Protein AF-A0A967TFV5-F1 (afdb_monomer_lite)

Radius of gyration: 14.41 Å; chains: 1; bounding box: 39×26×31 Å

Secondary structure (DSSP, 8-state):
-TTS-TTSGGGGGS-----HHHHHHHHHHHHHTT--HHHHHHHHHHHHHHHT-SPPPHHHHHHHHHTT---HHHHHHHHHHHHHHH-S-THHHHHTT-

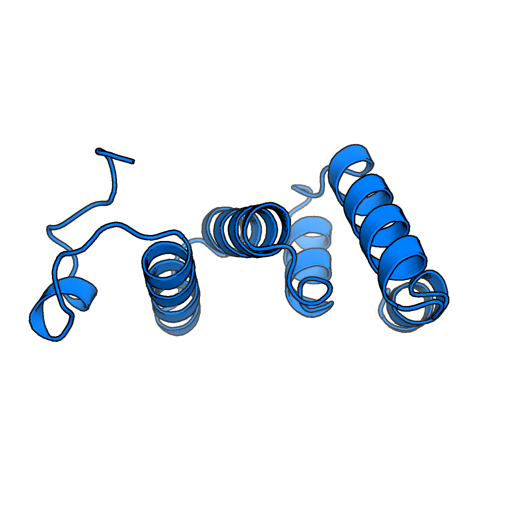Foldseek 3Di:
DPPDPCVDPLNVPDDPDDDLVVQLVVLVVCVVVVHDLLVSLVSNQVSCVVVVHAQRDLVSQVSCVVVVNDDVVSVVVSQVSRCVVPVDNCVVVNVVVD

pLDDT: mean 80.77, std 13.6, range [46.47, 95.88]

Structure (mmCIF, N/CA/C/O backbone):
data_AF-A0A967TFV5-F1
#
_entry.id   AF-A0A967TFV5-F1
#
loop_
_atom_site.group_PDB
_atom_site.id
_atom_site.type_symbol
_atom_site.label_atom_id
_atom_site.label_alt_id
_atom_site.label_comp_id
_atom_site.label_asym_id
_atom_site.label_entity_id
_atom_site.label_seq_id
_atom_site.pdbx_PDB_ins_code
_atom_site.Cartn_x
_atom_site.Cartn_y
_atom_site.Cartn_z
_atom_site.occupancy
_atom_site.B_iso_or_equiv
_atom_site.auth_seq_id
_atom_site.auth_comp_id
_atom_site.auth_asym_id
_atom_site.auth_atom_id
_atom_site.pdbx_PDB_model_num
ATOM 1 N N . MET A 1 1 ? -16.771 -0.652 -6.110 1.00 49.28 1 MET A N 1
ATOM 2 C CA . MET A 1 1 ? -16.496 0.227 -4.947 1.00 49.28 1 MET A CA 1
ATOM 3 C C . MET A 1 1 ? -17.524 0.074 -3.814 1.00 49.28 1 MET A C 1
ATOM 5 O O . MET A 1 1 ? -17.373 0.729 -2.793 1.00 49.28 1 MET A O 1
ATOM 9 N N . GLU A 1 2 ? -18.529 -0.805 -3.939 1.00 46.72 2 GLU A N 1
ATOM 10 C CA . GLU A 1 2 ? -19.627 -0.934 -2.958 1.00 46.72 2 GLU A CA 1
ATOM 11 C C . GLU A 1 2 ? -19.323 -1.840 -1.748 1.00 46.72 2 GLU A C 1
ATOM 13 O O . GLU A 1 2 ? -20.076 -1.819 -0.785 1.00 46.72 2 GLU A O 1
ATOM 18 N N . ASN A 1 3 ? -18.188 -2.550 -1.732 1.00 55.06 3 ASN A N 1
ATOM 19 C CA . ASN A 1 3 ? -17.837 -3.509 -0.670 1.00 55.06 3 ASN A CA 1
ATOM 20 C C . ASN A 1 3 ? -16.762 -2.996 0.304 1.00 55.06 3 ASN A C 1
ATOM 22 O O . ASN A 1 3 ? -15.989 -3.785 0.845 1.00 55.06 3 ASN A O 1
ATOM 26 N N . LEU A 1 4 ? -16.652 -1.680 0.501 1.00 62.47 4 LEU A N 1
ATOM 27 C CA . LEU A 1 4 ? -15.878 -1.179 1.638 1.00 62.47 4 LEU A CA 1
ATOM 28 C C . LEU A 1 4 ? -16.696 -1.436 2.899 1.00 62.47 4 LEU A C 1
ATOM 30 O O . LEU A 1 4 ? -17.849 -1.020 2.960 1.00 62.47 4 LEU A O 1
ATOM 34 N N . ASP A 1 5 ? -16.118 -2.136 3.871 1.00 70.06 5 ASP A N 1
ATOM 35 C CA . ASP A 1 5 ? -16.776 -2.406 5.145 1.00 70.06 5 ASP A CA 1
ATOM 36 C C . ASP A 1 5 ? -17.034 -1.087 5.878 1.00 70.06 5 ASP A C 1
ATOM 38 O O . ASP A 1 5 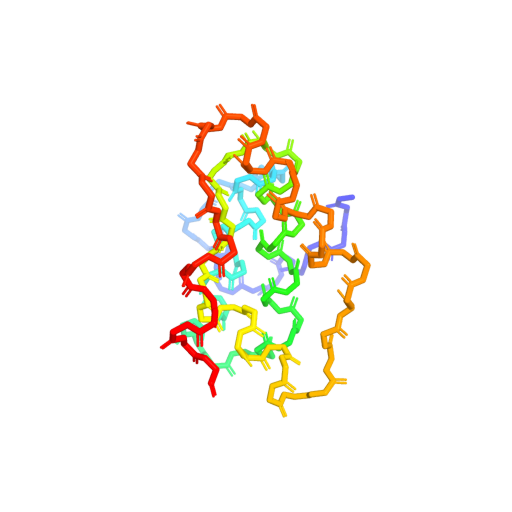? -16.134 -0.516 6.491 1.00 70.06 5 ASP A O 1
ATOM 42 N N . ARG A 1 6 ? -18.271 -0.588 5.771 1.00 75.38 6 ARG A N 1
ATOM 43 C CA . ARG A 1 6 ? -18.709 0.682 6.362 1.00 75.38 6 ARG A CA 1
ATOM 44 C C . ARG A 1 6 ? -19.040 0.581 7.848 1.00 75.38 6 ARG A C 1
ATOM 46 O O . ARG A 1 6 ? -19.456 1.582 8.423 1.00 75.38 6 ARG A O 1
ATOM 53 N N . SER A 1 7 ? -18.901 -0.603 8.442 1.00 80.69 7 SER A N 1
ATOM 54 C CA . SER A 1 7 ? -19.105 -0.807 9.877 1.00 80.69 7 SER A CA 1
ATOM 55 C C . SER A 1 7 ? -17.858 -0.493 10.711 1.00 80.69 7 SER A C 1
ATOM 57 O O . SER A 1 7 ? -17.950 -0.412 11.932 1.00 80.69 7 SER A O 1
ATOM 59 N N . ASP A 1 8 ? -16.709 -0.272 10.065 1.00 84.19 8 ASP A N 1
ATOM 60 C CA . ASP A 1 8 ? -15.453 0.078 10.731 1.00 84.19 8 ASP A CA 1
ATOM 61 C C . ASP A 1 8 ? -15.479 1.491 11.354 1.00 84.19 8 ASP A C 1
ATOM 63 O O . ASP A 1 8 ? -15.975 2.450 10.757 1.00 84.19 8 ASP A O 1
ATOM 67 N N . THR A 1 9 ? -14.870 1.646 12.532 1.00 86.94 9 THR A N 1
ATOM 68 C CA . THR A 1 9 ? -14.763 2.925 13.259 1.00 86.94 9 THR A CA 1
ATOM 69 C C . THR A 1 9 ? -14.045 4.031 12.481 1.00 86.94 9 THR A C 1
ATOM 71 O O . THR A 1 9 ? -14.218 5.214 12.776 1.00 86.94 9 THR A O 1
ATOM 74 N N . PHE A 1 10 ? -13.266 3.685 11.450 1.00 86.81 10 PHE A N 1
ATOM 75 C CA . PHE A 1 10 ? -12.705 4.646 10.497 1.00 86.81 10 PHE A CA 1
ATOM 76 C C . PHE A 1 10 ? -13.764 5.603 9.919 1.00 86.81 10 PHE A C 1
ATOM 78 O O . PHE A 1 10 ? -13.496 6.784 9.672 1.00 86.81 10 PHE A O 1
ATOM 85 N N . TRP A 1 11 ? -14.989 5.116 9.709 1.00 84.75 11 TRP A N 1
ATOM 86 C CA . TRP A 1 11 ? -16.057 5.884 9.070 1.00 84.75 11 TRP A CA 1
ATOM 87 C C . TRP A 1 11 ? -16.738 6.891 9.999 1.00 84.75 11 TRP A C 1
ATOM 89 O O . TRP A 1 11 ? -17.426 7.788 9.510 1.00 84.75 11 TRP A O 1
ATOM 99 N N . ASP A 1 12 ? -16.519 6.804 11.313 1.00 84.69 12 ASP A N 1
ATOM 100 C CA . ASP A 1 12 ? -17.201 7.649 12.303 1.00 84.69 12 ASP A CA 1
ATOM 101 C C . ASP A 1 12 ? -16.790 9.125 12.210 1.00 84.69 12 ASP A C 1
ATOM 103 O O . ASP A 1 12 ? -17.543 10.016 12.604 1.00 84.69 12 ASP A O 1
ATOM 107 N N . LYS A 1 13 ? -15.591 9.397 11.676 1.00 74.94 13 LYS A N 1
ATOM 108 C CA . LYS A 1 13 ? -14.997 10.745 11.601 1.00 74.94 13 LYS A CA 1
ATOM 109 C C . LYS A 1 13 ? -14.644 11.187 10.182 1.00 74.94 13 LYS A C 1
ATOM 111 O O . LYS A 1 13 ? -13.976 12.205 10.007 1.00 74.94 13 LYS A O 1
ATOM 116 N N . THR A 1 14 ? -15.073 10.447 9.162 1.00 77.31 14 THR A N 1
ATOM 117 C CA . THR A 1 14 ? -14.731 10.730 7.763 1.00 77.31 14 THR A CA 1
ATOM 118 C C . THR A 1 14 ? -15.984 10.953 6.919 1.00 77.31 14 THR A C 1
ATOM 120 O O . THR A 1 14 ? -17.062 10.432 7.205 1.00 77.31 14 THR A O 1
ATOM 123 N N . ASN A 1 15 ? -15.879 11.764 5.860 1.00 72.31 15 ASN A N 1
ATOM 124 C CA . ASN A 1 15 ? -16.972 11.858 4.895 1.00 72.31 15 ASN A CA 1
ATOM 125 C C . ASN A 1 15 ? -17.164 10.492 4.201 1.00 72.31 15 ASN A C 1
ATOM 127 O O . ASN A 1 15 ? -16.207 9.811 3.845 1.00 72.31 15 ASN A O 1
ATOM 131 N N . LYS A 1 16 ? -18.417 10.068 4.007 1.00 67.50 16 LYS A N 1
ATOM 132 C CA . LYS A 1 16 ? -18.758 8.715 3.516 1.00 67.50 16 LYS A CA 1
ATOM 133 C C . LYS A 1 16 ? -18.579 8.538 1.997 1.00 67.50 16 LYS A C 1
ATOM 135 O O . LYS A 1 16 ? -19.182 7.646 1.400 1.00 67.50 16 LYS A O 1
ATOM 140 N N . LEU A 1 17 ? -17.799 9.407 1.352 1.00 78.31 17 LEU A N 1
ATOM 141 C CA . LEU A 1 17 ? -17.556 9.348 -0.087 1.00 78.31 17 LEU A CA 1
ATOM 142 C C . LEU A 1 17 ? -16.510 8.275 -0.392 1.00 78.31 17 LEU A C 1
ATOM 144 O O . LEU A 1 17 ? -15.369 8.360 0.054 1.00 78.31 17 LEU A O 1
ATOM 148 N N . ALA A 1 18 ? -16.895 7.279 -1.186 1.00 76.69 18 ALA A N 1
ATOM 149 C CA . ALA A 1 18 ? -15.990 6.234 -1.643 1.00 76.69 18 ALA A CA 1
ATOM 150 C C . ALA A 1 18 ? -15.149 6.748 -2.822 1.00 76.69 18 ALA A C 1
ATOM 152 O O . ALA A 1 18 ? -15.585 6.707 -3.970 1.00 76.69 18 ALA A O 1
ATOM 153 N N . THR A 1 19 ? -13.952 7.253 -2.529 1.00 86.06 19 THR A N 1
ATOM 154 C CA . THR A 1 19 ? -12.938 7.628 -3.527 1.00 86.06 19 THR A CA 1
ATOM 155 C C . THR A 1 19 ? -11.700 6.743 -3.379 1.00 86.06 19 THR A C 1
ATOM 157 O O . THR A 1 19 ? -11.503 6.125 -2.333 1.00 86.06 19 THR A O 1
ATOM 160 N N . PHE A 1 20 ? -10.831 6.697 -4.395 1.00 87.06 20 PHE A N 1
ATOM 161 C CA . PHE A 1 20 ? -9.541 5.998 -4.280 1.00 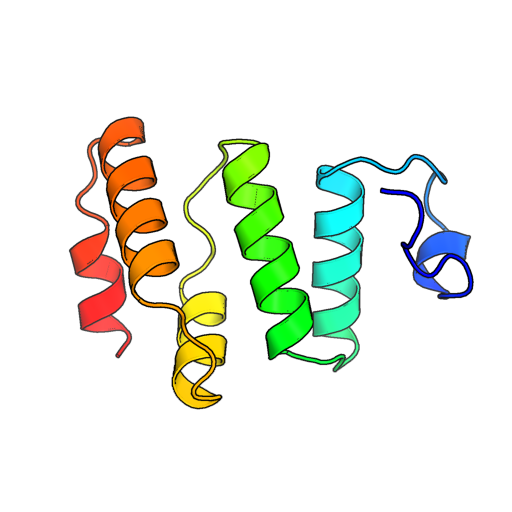87.06 20 PHE A CA 1
ATOM 162 C C . PHE A 1 20 ? -8.657 6.592 -3.176 1.00 87.06 20 PHE A C 1
ATOM 164 O O . PHE A 1 20 ? -8.019 5.845 -2.447 1.00 87.06 20 PHE A O 1
ATOM 171 N N . TYR A 1 21 ? -8.697 7.912 -2.973 1.00 86.81 21 TYR A N 1
ATOM 172 C CA . TYR A 1 21 ? -8.020 8.556 -1.844 1.00 86.81 21 TYR A CA 1
ATOM 173 C C . TYR A 1 21 ? -8.584 8.092 -0.500 1.00 86.81 21 TYR A C 1
ATOM 175 O O . TYR A 1 21 ? -7.825 7.758 0.401 1.00 86.81 21 TYR A O 1
ATOM 183 N N . LYS A 1 22 ? -9.912 7.979 -0.378 1.00 88.12 22 LYS A N 1
ATOM 184 C CA . LYS A 1 22 ? -10.545 7.469 0.844 1.00 88.12 22 LYS A CA 1
ATOM 185 C C . LYS A 1 22 ? -10.217 5.993 1.088 1.00 88.12 22 LYS A C 1
ATOM 187 O O . LYS A 1 22 ? -10.043 5.590 2.232 1.00 88.12 22 LYS A O 1
ATOM 192 N N . LEU A 1 23 ? -10.117 5.192 0.027 1.00 89.06 23 LEU A N 1
ATOM 193 C CA . LEU A 1 23 ? -9.664 3.804 0.116 1.00 89.06 23 LEU A CA 1
ATOM 194 C C . LEU A 1 23 ? -8.205 3.718 0.584 1.00 89.06 23 LEU A C 1
ATOM 196 O O . LEU A 1 23 ? -7.897 2.870 1.418 1.00 89.06 23 LEU A O 1
ATOM 200 N N . ALA A 1 24 ? -7.334 4.603 0.094 1.00 90.88 24 ALA A N 1
ATOM 201 C CA . ALA A 1 24 ? -5.952 4.685 0.550 1.00 90.88 24 ALA A CA 1
ATOM 202 C C . ALA A 1 24 ? -5.871 5.092 2.031 1.00 90.88 24 ALA A C 1
ATOM 204 O O . ALA A 1 24 ? -5.207 4.416 2.808 1.00 90.88 24 ALA A O 1
ATOM 205 N N . GLU A 1 25 ? -6.619 6.120 2.452 1.00 91.19 25 GLU A N 1
ATOM 206 C CA . GLU A 1 25 ? -6.729 6.519 3.865 1.00 91.19 25 GLU A CA 1
ATOM 207 C C . GLU A 1 25 ? -7.194 5.354 4.750 1.00 91.19 25 GLU A C 1
ATOM 209 O O . GLU A 1 25 ? -6.604 5.098 5.798 1.00 91.19 25 GLU A O 1
ATOM 214 N N . PHE A 1 26 ? -8.222 4.620 4.313 1.00 91.19 26 PHE A N 1
ATOM 215 C CA . PHE A 1 26 ? -8.724 3.454 5.035 1.00 91.19 26 PHE A CA 1
ATOM 216 C C . PHE A 1 26 ? -7.663 2.355 5.149 1.00 91.19 26 PHE A C 1
ATOM 218 O O . PHE A 1 26 ? -7.463 1.805 6.228 1.00 91.19 26 PHE A O 1
ATOM 225 N N . ALA A 1 27 ? -6.964 2.038 4.059 1.00 92.44 27 ALA A N 1
ATOM 226 C CA . ALA A 1 27 ? -5.921 1.019 4.065 1.00 92.44 27 ALA A CA 1
ATOM 227 C C . ALA A 1 27 ? -4.748 1.400 4.984 1.00 92.44 27 ALA A C 1
ATOM 229 O O . ALA A 1 27 ? -4.318 0.564 5.778 1.00 92.44 27 ALA A O 1
ATOM 230 N N . SER A 1 28 ? -4.291 2.657 4.948 1.00 92.94 28 SER A N 1
ATOM 231 C CA . SER A 1 28 ? -3.266 3.169 5.868 1.00 92.94 28 SER A CA 1
ATOM 232 C C . SER A 1 28 ? -3.710 3.065 7.322 1.00 92.94 28 SER A C 1
ATOM 234 O O . SER A 1 28 ? -2.997 2.488 8.138 1.00 92.94 28 SER A O 1
ATOM 236 N N . TYR A 1 29 ? -4.924 3.529 7.635 1.00 92.75 29 TYR A N 1
ATOM 237 C CA . TYR A 1 29 ? -5.488 3.406 8.978 1.00 92.75 29 TYR A CA 1
ATOM 238 C C . TYR A 1 29 ? -5.513 1.947 9.446 1.00 92.75 29 TYR A C 1
ATOM 240 O O . TYR A 1 29 ? -5.112 1.632 10.563 1.00 92.75 29 TYR A O 1
ATOM 248 N N . ARG A 1 30 ? -5.951 1.022 8.587 1.00 93.44 30 ARG A N 1
ATOM 249 C CA . ARG A 1 30 ? -6.005 -0.395 8.948 1.00 93.44 30 ARG A CA 1
ATOM 250 C C . ARG A 1 30 ? -4.622 -0.996 9.181 1.00 93.44 30 ARG A C 1
ATOM 252 O O . ARG A 1 30 ? -4.523 -1.838 10.067 1.00 93.44 30 ARG A O 1
ATOM 259 N N . LEU A 1 31 ? -3.586 -0.576 8.454 1.00 93.56 31 LEU A N 1
ATOM 260 C CA . LEU A 1 31 ? -2.202 -0.975 8.740 1.00 93.56 31 LEU A CA 1
ATOM 261 C C . LEU A 1 31 ? -1.738 -0.451 10.105 1.00 93.56 31 LEU A C 1
ATOM 263 O O . LEU A 1 31 ? -1.190 -1.215 10.892 1.00 93.56 31 LEU A O 1
ATOM 267 N N . GLU A 1 32 ? -2.029 0.811 10.429 1.00 93.44 32 GLU A N 1
ATOM 268 C CA . GLU A 1 32 ? -1.697 1.403 11.736 1.00 93.44 32 GLU A CA 1
ATOM 269 C C . GLU A 1 32 ? -2.373 0.674 12.907 1.00 93.44 32 GLU A C 1
ATOM 271 O O . GLU A 1 32 ? -1.813 0.592 13.997 1.00 93.44 32 GLU A O 1
ATOM 276 N N . GLN A 1 33 ? -3.567 0.118 12.683 1.00 93.56 33 GLN A N 1
ATOM 277 C CA . GLN A 1 33 ? -4.295 -0.683 13.673 1.00 93.56 33 GLN A CA 1
ATOM 278 C C . GLN A 1 33 ? -3.898 -2.173 13.686 1.00 93.56 33 GLN A C 1
ATOM 280 O O . GLN A 1 33 ? -4.586 -2.976 14.318 1.00 93.56 33 GLN A O 1
ATOM 285 N N . GLY A 1 34 ? -2.837 -2.578 12.978 1.00 93.25 34 GLY A N 1
ATOM 286 C CA . GLY A 1 34 ? -2.397 -3.979 12.922 1.00 93.25 34 GLY A CA 1
ATOM 287 C C . GLY A 1 34 ? -3.351 -4.896 12.147 1.00 93.25 34 GLY A C 1
ATOM 288 O O . GLY A 1 34 ? -3.502 -6.074 12.466 1.00 93.25 34 GLY A O 1
ATOM 289 N N . GLY A 1 35 ? -4.060 -4.349 11.159 1.00 90.75 35 GLY A N 1
ATOM 290 C CA . GLY A 1 35 ? -4.843 -5.129 10.208 1.00 90.75 35 GLY A CA 1
ATOM 291 C C . GLY A 1 35 ? -3.965 -5.986 9.292 1.00 90.75 35 GLY A C 1
ATOM 292 O O . GLY A 1 35 ? -2.746 -5.891 9.306 1.00 90.75 35 GLY A O 1
ATOM 293 N N . ASP A 1 36 ? -4.609 -6.810 8.465 1.00 94.75 36 ASP A N 1
ATOM 294 C CA . ASP A 1 36 ? -3.943 -7.687 7.493 1.00 94.75 36 ASP A CA 1
ATOM 295 C C . ASP A 1 36 ? -2.971 -6.914 6.582 1.00 94.75 36 ASP A C 1
ATOM 297 O O . ASP A 1 36 ? -3.378 -6.202 5.655 1.00 94.75 36 ASP A O 1
ATOM 301 N N . GLU A 1 37 ? -1.678 -7.067 6.866 1.00 94.31 37 GLU A N 1
ATOM 302 C CA . GLU A 1 37 ? -0.613 -6.320 6.209 1.00 94.31 37 GLU A CA 1
ATOM 303 C C . GLU A 1 37 ? -0.558 -6.583 4.702 1.00 94.31 37 GLU A C 1
ATOM 305 O O . GLU A 1 37 ? -0.311 -5.658 3.926 1.00 94.31 37 GLU A O 1
ATOM 310 N N . VAL A 1 38 ? -0.849 -7.812 4.261 1.00 95.19 38 VAL A N 1
ATOM 311 C CA . VAL A 1 38 ? -0.840 -8.182 2.839 1.00 95.19 38 VAL A CA 1
ATOM 312 C C . VAL A 1 38 ? -2.001 -7.512 2.119 1.00 95.19 38 VAL A C 1
ATOM 314 O O . VAL A 1 38 ? -1.806 -6.843 1.099 1.00 95.19 38 VAL A O 1
ATOM 317 N N . LYS A 1 39 ? -3.215 -7.651 2.661 1.00 94.50 39 LYS A N 1
ATOM 318 C CA . LYS A 1 39 ? -4.432 -7.082 2.072 1.00 94.50 39 LYS A CA 1
ATOM 319 C C . LYS A 1 39 ? -4.324 -5.567 1.917 1.00 94.50 39 LYS A C 1
ATOM 321 O O . LYS A 1 39 ? -4.640 -5.032 0.851 1.00 94.50 39 LYS A O 1
ATOM 326 N N . TYR A 1 40 ? -3.915 -4.869 2.975 1.00 94.75 40 TYR A N 1
ATOM 327 C CA . TYR A 1 40 ? -3.905 -3.408 2.973 1.00 94.75 40 TYR A CA 1
ATOM 328 C C . TYR A 1 40 ? -2.690 -2.822 2.241 1.00 94.75 40 TYR A C 1
ATOM 330 O O . TYR A 1 40 ? -2.835 -1.775 1.609 1.00 94.75 40 TYR A O 1
ATOM 338 N N . SER A 1 41 ? -1.552 -3.528 2.184 1.00 95.19 41 SER A N 1
ATOM 339 C CA . SER A 1 41 ? -0.443 -3.155 1.288 1.00 95.19 41 SER A CA 1
ATOM 340 C C . SER A 1 41 ? -0.866 -3.206 -0.180 1.00 95.19 41 SER A C 1
ATOM 342 O O . SER A 1 41 ? -0.637 -2.250 -0.924 1.00 95.19 41 SER A O 1
ATOM 344 N N . TRP A 1 42 ? -1.560 -4.273 -0.598 1.00 94.31 42 TRP A N 1
ATOM 345 C CA . TRP A 1 42 ? -2.096 -4.363 -1.959 1.00 94.31 42 TRP A CA 1
ATOM 346 C C . TRP A 1 42 ? -3.123 -3.273 -2.265 1.00 94.31 42 TRP A C 1
ATOM 348 O O . TRP A 1 42 ? -3.108 -2.711 -3.361 1.00 94.31 42 TRP A O 1
ATOM 358 N N . ALA A 1 43 ? -3.991 -2.941 -1.305 1.00 92.81 43 ALA A N 1
ATOM 359 C CA . ALA A 1 43 ? -4.964 -1.866 -1.470 1.00 92.81 43 ALA A CA 1
ATOM 360 C C . ALA A 1 43 ? -4.283 -0.509 -1.721 1.00 92.81 43 ALA A C 1
ATOM 362 O O . ALA A 1 43 ? -4.697 0.216 -2.627 1.00 92.81 43 ALA A O 1
ATOM 363 N N . LEU A 1 44 ? -3.220 -0.187 -0.976 1.00 92.25 44 LEU A N 1
ATOM 364 C CA . LEU A 1 44 ? -2.443 1.041 -1.173 1.00 92.25 44 LEU A CA 1
ATOM 365 C C . LEU A 1 44 ? -1.739 1.072 -2.532 1.00 92.25 44 LEU A C 1
ATOM 367 O O . LEU A 1 44 ? -1.873 2.051 -3.263 1.00 92.25 44 LEU A O 1
ATOM 371 N N . ILE A 1 45 ? -1.065 -0.017 -2.911 1.00 90.44 45 ILE A N 1
ATOM 372 C CA . ILE A 1 45 ? -0.403 -0.141 -4.221 1.00 90.44 45 ILE A CA 1
ATOM 373 C C . ILE A 1 45 ? -1.405 0.059 -5.364 1.00 90.44 45 ILE A C 1
ATOM 375 O O . ILE A 1 45 ? -1.124 0.780 -6.323 1.00 90.44 45 ILE A O 1
ATOM 379 N N . ALA A 1 46 ? -2.591 -0.547 -5.263 1.00 89.19 46 ALA A N 1
ATOM 380 C CA . ALA A 1 46 ? -3.642 -0.387 -6.260 1.00 89.19 46 ALA A CA 1
ATOM 381 C C . ALA A 1 46 ? -4.146 1.064 -6.339 1.00 89.19 46 ALA A C 1
ATOM 383 O O . ALA A 1 46 ? -4.379 1.570 -7.439 1.00 89.19 46 ALA A O 1
ATOM 384 N N . CYS A 1 47 ? -4.293 1.745 -5.197 1.00 89.69 47 CYS A N 1
ATOM 385 C CA . CYS A 1 47 ? -4.699 3.149 -5.168 1.00 89.69 47 CYS A CA 1
ATOM 386 C C . CYS A 1 47 ? -3.673 4.049 -5.862 1.00 89.69 47 CYS A C 1
ATOM 388 O O . CYS A 1 47 ? -4.072 4.826 -6.725 1.00 89.69 47 CYS A O 1
ATOM 390 N N . GLU A 1 48 ? -2.380 3.899 -5.558 1.00 83.88 48 GLU A N 1
ATOM 391 C CA . GLU A 1 48 ? -1.302 4.673 -6.199 1.00 83.88 48 GLU A CA 1
ATOM 392 C C . GLU A 1 48 ? -1.266 4.473 -7.717 1.00 83.88 48 GLU A C 1
ATOM 394 O O . GLU A 1 48 ? -1.122 5.426 -8.489 1.00 83.88 48 GLU A O 1
ATOM 399 N N . PHE A 1 49 ? -1.470 3.235 -8.172 1.00 80.38 49 PHE A N 1
ATOM 400 C CA . PHE A 1 49 ? -1.547 2.933 -9.599 1.00 80.38 49 PHE A CA 1
ATOM 401 C C . PHE A 1 49 ? -2.650 3.716 -10.310 1.00 80.38 49 PHE A C 1
ATOM 403 O O . PHE A 1 49 ? -2.436 4.222 -11.413 1.00 80.38 49 PHE A O 1
ATOM 410 N N . ILE A 1 50 ? -3.830 3.791 -9.690 1.00 83.69 50 ILE A N 1
ATOM 411 C CA . ILE A 1 50 ? -5.023 4.402 -10.281 1.00 83.69 50 ILE A CA 1
ATOM 412 C C . ILE A 1 50 ? -4.957 5.926 -10.212 1.00 83.69 50 ILE A C 1
ATOM 414 O O . ILE A 1 50 ? -5.301 6.599 -11.182 1.00 83.69 50 ILE A O 1
ATOM 418 N N . THR A 1 51 ? -4.514 6.482 -9.084 1.00 82.50 51 THR A N 1
ATOM 419 C CA . THR A 1 51 ? -4.364 7.936 -8.921 1.00 82.50 51 THR A CA 1
ATOM 420 C C . THR A 1 51 ? -3.155 8.471 -9.684 1.00 82.50 51 THR A C 1
ATOM 422 O O . THR A 1 51 ? -3.031 9.679 -9.878 1.00 82.50 51 THR A O 1
ATOM 425 N N . GLY A 1 52 ? -2.287 7.574 -10.161 1.00 71.19 52 GLY A N 1
ATOM 426 C CA . GLY A 1 52 ? -1.122 7.907 -10.957 1.00 71.19 52 GLY A CA 1
ATOM 427 C C . GLY A 1 52 ? -0.067 8.682 -10.174 1.00 71.19 52 GLY A C 1
ATOM 428 O O . GLY A 1 52 ? 0.700 9.405 -10.814 1.00 71.19 52 GLY A O 1
ATOM 429 N N . GLY A 1 53 ? -0.066 8.526 -8.849 1.00 67.56 53 GLY A N 1
ATOM 430 C CA . GLY A 1 53 ? 0.779 9.234 -7.900 1.00 67.56 53 GLY A CA 1
ATOM 431 C C . GLY A 1 53 ? 2.237 8.778 -7.897 1.00 67.56 53 GLY A C 1
ATOM 432 O O . GLY A 1 53 ? 2.815 8.420 -8.929 1.00 67.56 53 GLY A O 1
ATOM 433 N N . ASN A 1 54 ? 2.842 8.849 -6.713 1.00 69.88 54 ASN A N 1
ATOM 434 C CA . ASN A 1 54 ? 4.227 8.454 -6.490 1.00 69.88 54 ASN A CA 1
ATOM 435 C C . ASN A 1 54 ? 4.359 6.920 -6.514 1.00 69.88 54 ASN A C 1
ATOM 437 O O . ASN A 1 54 ? 3.371 6.209 -6.329 1.00 69.88 54 ASN A O 1
ATOM 441 N N . PRO A 1 55 ? 5.570 6.374 -6.724 1.00 73.69 55 PRO A N 1
ATOM 442 C CA . PRO A 1 55 ? 5.811 4.959 -6.461 1.00 73.69 55 PRO A CA 1
ATOM 443 C C . PRO A 1 55 ? 5.314 4.574 -5.060 1.00 73.69 55 PRO A C 1
ATOM 445 O O . PRO A 1 55 ? 5.593 5.308 -4.105 1.00 73.69 55 PRO A O 1
ATOM 448 N N . PRO A 1 56 ? 4.623 3.425 -4.911 1.00 82.19 56 PRO A N 1
ATOM 449 C CA . PRO A 1 56 ? 4.262 2.919 -3.601 1.00 82.19 56 PRO A CA 1
ATOM 450 C C . PRO A 1 56 ? 5.515 2.769 -2.728 1.00 82.19 56 PRO A C 1
ATOM 452 O O . PRO A 1 56 ? 6.557 2.332 -3.236 1.00 82.19 56 PRO A O 1
ATOM 455 N N . PRO A 1 57 ? 5.426 3.100 -1.431 1.00 83.81 57 PRO A N 1
ATOM 456 C CA . PRO A 1 57 ? 6.544 2.991 -0.503 1.00 83.81 57 PRO A CA 1
ATOM 457 C C . PRO A 1 57 ? 7.224 1.610 -0.518 1.00 83.81 57 PRO A C 1
ATOM 459 O O . PRO A 1 57 ? 6.561 0.573 -0.578 1.00 83.81 57 PRO A O 1
ATOM 462 N N . VAL A 1 58 ? 8.560 1.588 -0.419 1.00 84.12 58 VAL A N 1
ATOM 463 C CA . VAL A 1 58 ? 9.380 0.356 -0.472 1.00 84.12 58 VAL A CA 1
ATOM 464 C C . VAL A 1 58 ? 8.980 -0.657 0.605 1.00 84.12 58 VAL A C 1
ATOM 466 O O . VAL A 1 58 ? 8.987 -1.861 0.355 1.00 84.12 58 VAL A O 1
ATOM 469 N N . ASN A 1 59 ? 8.581 -0.186 1.788 1.00 88.88 59 ASN A N 1
ATOM 470 C CA . ASN A 1 59 ? 8.140 -1.051 2.881 1.00 88.88 59 ASN A CA 1
ATOM 471 C C . ASN A 1 59 ? 6.904 -1.887 2.515 1.00 88.88 59 ASN A C 1
ATOM 473 O O . ASN A 1 59 ? 6.849 -3.040 2.921 1.00 88.88 59 ASN A O 1
ATOM 477 N N . LEU A 1 60 ? 5.972 -1.377 1.699 1.00 91.25 60 LEU A N 1
ATOM 478 C CA . LEU A 1 60 ? 4.813 -2.164 1.257 1.00 91.25 60 LEU A CA 1
ATOM 479 C C . LEU A 1 60 ? 5.249 -3.362 0.403 1.00 91.25 60 LEU A C 1
ATOM 481 O O . LEU A 1 60 ? 4.770 -4.478 0.588 1.00 91.25 60 LEU A O 1
ATOM 485 N N . TRP A 1 61 ? 6.204 -3.157 -0.507 1.00 89.75 61 TRP A N 1
ATOM 486 C CA . TRP A 1 61 ? 6.753 -4.233 -1.335 1.00 89.75 61 TRP A CA 1
ATOM 487 C C . TRP A 1 61 ? 7.539 -5.253 -0.516 1.00 89.75 61 TRP A C 1
ATOM 489 O O . TRP A 1 61 ? 7.410 -6.455 -0.752 1.00 89.75 61 TRP A O 1
ATOM 499 N N . LYS A 1 62 ? 8.307 -4.780 0.471 1.00 88.75 62 LYS A N 1
ATOM 500 C CA . LYS A 1 62 ? 9.027 -5.641 1.411 1.00 88.75 62 LYS A CA 1
ATOM 501 C C . LYS A 1 62 ? 8.066 -6.529 2.202 1.00 88.75 62 LYS A C 1
ATOM 503 O O . LYS A 1 62 ? 8.243 -7.743 2.204 1.00 88.75 62 LYS A O 1
ATOM 508 N N . THR A 1 63 ? 7.007 -5.953 2.770 1.00 91.81 63 THR A N 1
ATOM 509 C CA . THR A 1 63 ? 5.948 -6.698 3.466 1.00 91.81 63 THR A CA 1
ATOM 510 C C . THR A 1 63 ? 5.353 -7.790 2.576 1.00 91.81 63 THR A C 1
ATOM 512 O O . THR A 1 63 ? 5.213 -8.936 3.007 1.00 91.81 63 THR A O 1
ATOM 515 N N . LEU A 1 64 ? 5.038 -7.478 1.315 1.00 94.19 64 LEU A N 1
ATOM 516 C CA . LEU A 1 64 ? 4.502 -8.465 0.373 1.00 94.19 64 LEU A CA 1
ATOM 517 C C . LEU A 1 64 ? 5.506 -9.579 0.050 1.00 94.19 64 LEU A C 1
ATOM 519 O O . LEU A 1 64 ? 5.112 -10.741 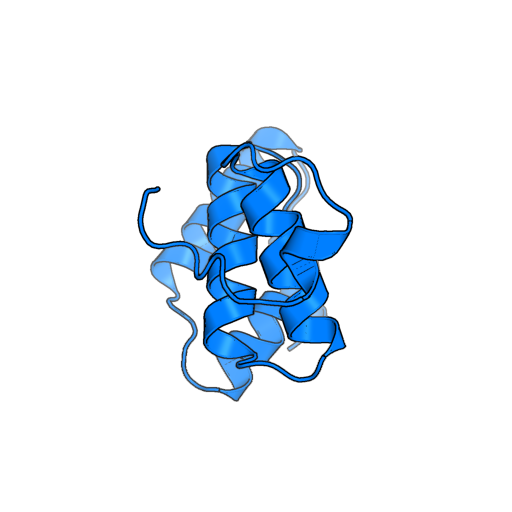-0.064 1.00 94.19 64 LEU A O 1
ATOM 523 N N . TYR A 1 65 ? 6.789 -9.247 -0.090 1.00 91.94 65 TYR A N 1
ATOM 524 C CA . TYR A 1 65 ? 7.852 -10.221 -0.327 1.00 91.94 65 TYR A CA 1
ATOM 525 C C . TYR A 1 65 ? 8.024 -11.179 0.858 1.00 91.94 65 TYR A C 1
ATOM 527 O O . TYR A 1 65 ? 7.988 -12.397 0.674 1.00 91.94 65 TYR A O 1
ATOM 535 N N . GLU A 1 66 ? 8.141 -10.643 2.075 1.00 92.62 66 GLU A N 1
ATOM 536 C CA . GLU A 1 66 ? 8.316 -11.422 3.308 1.00 92.62 66 GLU A CA 1
ATOM 537 C C . GLU A 1 66 ? 7.132 -12.371 3.552 1.00 92.62 66 GLU A C 1
ATOM 539 O 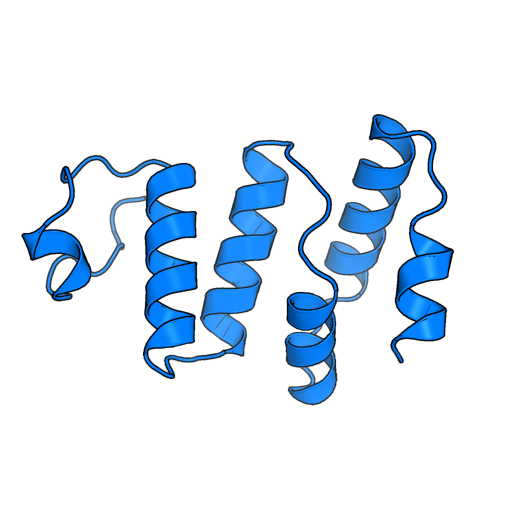O . GLU A 1 66 ? 7.322 -13.529 3.927 1.00 92.62 66 GLU A O 1
ATOM 544 N N . ASN A 1 67 ? 5.916 -11.928 3.221 1.00 94.81 67 ASN A N 1
ATOM 545 C CA . ASN A 1 67 ? 4.698 -12.736 3.291 1.00 94.81 67 ASN A CA 1
ATOM 546 C C . ASN A 1 67 ? 4.464 -13.631 2.057 1.00 94.81 67 ASN A C 1
ATOM 548 O O . ASN A 1 67 ? 3.373 -14.181 1.893 1.00 94.81 67 ASN A O 1
ATOM 552 N N . ARG A 1 68 ? 5.449 -13.770 1.154 1.00 94.69 68 ARG A N 1
ATOM 553 C CA . ARG A 1 68 ? 5.363 -14.577 -0.086 1.00 94.69 68 ARG A CA 1
ATOM 554 C C . ARG A 1 68 ? 4.129 -14.268 -0.944 1.00 94.69 68 ARG A C 1
ATOM 556 O O . ARG A 1 68 ? 3.603 -15.138 -1.632 1.00 94.69 68 ARG A O 1
ATOM 563 N N . SER A 1 69 ? 3.674 -13.023 -0.886 1.00 95.88 69 SER A N 1
ATOM 564 C CA . SER A 1 69 ? 2.456 -12.524 -1.528 1.00 95.88 69 SER A CA 1
ATOM 565 C C . SER A 1 69 ? 2.755 -11.464 -2.593 1.00 95.88 69 SER A C 1
ATOM 567 O O . SER A 1 69 ? 1.838 -10.822 -3.105 1.00 95.88 69 SER A O 1
ATOM 569 N N . LEU A 1 70 ? 4.035 -11.263 -2.922 1.00 92.56 70 LEU A N 1
ATOM 570 C CA . LEU A 1 70 ? 4.485 -10.362 -3.974 1.00 92.56 70 LEU A CA 1
ATOM 571 C C . LEU A 1 70 ? 4.150 -10.931 -5.359 1.00 92.56 70 LEU A C 1
ATOM 573 O O . LEU A 1 70 ? 4.644 -11.991 -5.741 1.00 92.56 70 LEU A O 1
ATOM 577 N N . ASP A 1 71 ? 3.386 -10.175 -6.146 1.00 92.38 71 ASP A N 1
ATOM 578 C CA . ASP A 1 71 ? 3.238 -10.416 -7.580 1.00 92.38 71 ASP A CA 1
ATOM 579 C C . ASP A 1 71 ? 4.326 -9.637 -8.324 1.00 92.38 71 ASP A C 1
ATOM 581 O O . ASP A 1 71 ? 4.293 -8.404 -8.420 1.00 92.38 71 ASP A O 1
ATOM 585 N N . ILE A 1 72 ? 5.297 -10.374 -8.865 1.00 85.75 72 ILE A N 1
ATOM 586 C CA . ILE A 1 72 ? 6.442 -9.797 -9.568 1.00 85.75 72 ILE A CA 1
ATOM 587 C C . ILE A 1 72 ? 6.033 -9.010 -10.821 1.00 85.75 72 ILE A C 1
ATOM 589 O O . ILE A 1 72 ? 6.681 -8.025 -11.168 1.00 85.75 72 ILE A O 1
ATOM 593 N N . ASN A 1 73 ? 4.940 -9.388 -11.490 1.00 88.25 73 ASN A N 1
ATOM 594 C CA . ASN A 1 73 ? 4.481 -8.689 -12.687 1.00 88.25 73 ASN A CA 1
ATOM 595 C C . ASN A 1 73 ? 3.903 -7.321 -12.327 1.00 88.25 73 ASN A C 1
ATOM 597 O O . ASN A 1 73 ? 4.168 -6.337 -13.020 1.00 88.25 73 ASN A O 1
ATOM 601 N N . VAL A 1 74 ? 3.127 -7.246 -11.243 1.00 87.12 74 VAL A N 1
ATOM 602 C CA . VAL A 1 74 ? 2.596 -5.970 -10.744 1.00 87.12 74 VAL A CA 1
ATOM 603 C C . VAL A 1 74 ? 3.732 -5.088 -10.240 1.00 87.12 74 VAL A C 1
ATOM 605 O O . VAL A 1 74 ? 3.781 -3.903 -10.572 1.00 87.12 74 VAL A O 1
ATOM 608 N N . PHE A 1 75 ? 4.687 -5.675 -9.519 1.00 85.12 75 PHE A N 1
ATOM 609 C CA . PHE A 1 75 ? 5.883 -4.981 -9.062 1.00 85.12 75 PHE A CA 1
ATOM 610 C C . PHE A 1 75 ? 6.645 -4.329 -10.224 1.00 85.12 75 PHE A C 1
ATOM 612 O O . PHE A 1 75 ? 6.770 -3.106 -10.273 1.00 85.12 75 PHE A O 1
ATOM 619 N N . VAL A 1 76 ? 7.057 -5.117 -11.224 1.00 83.19 76 VAL A N 1
ATOM 620 C CA . VAL A 1 76 ? 7.807 -4.620 -12.389 1.00 83.19 76 VAL A CA 1
ATOM 621 C C . VAL A 1 76 ? 7.022 -3.550 -13.151 1.00 83.19 76 VAL A C 1
ATOM 623 O O . VAL A 1 76 ? 7.587 -2.523 -13.523 1.00 83.19 76 VAL A O 1
ATOM 626 N N . ARG A 1 77 ? 5.707 -3.728 -13.343 1.00 83.69 77 ARG A N 1
ATOM 627 C CA . ARG A 1 77 ? 4.859 -2.708 -13.988 1.00 83.69 77 ARG A CA 1
ATOM 628 C C . ARG A 1 77 ? 4.822 -1.402 -13.207 1.00 83.69 77 ARG A C 1
ATOM 630 O O . ARG A 1 77 ? 4.822 -0.343 -13.829 1.00 83.69 77 ARG A O 1
ATOM 637 N N . THR A 1 78 ? 4.794 -1.470 -11.877 1.00 80.12 78 THR A N 1
ATOM 638 C CA . THR A 1 78 ? 4.840 -0.274 -11.026 1.00 80.12 78 THR A CA 1
ATOM 639 C C . THR A 1 78 ? 6.137 0.479 -11.253 1.00 80.12 78 THR A C 1
ATOM 641 O O . THR A 1 78 ? 6.109 1.667 -11.554 1.00 80.12 78 THR A O 1
ATOM 644 N N . ILE A 1 79 ? 7.261 -0.235 -11.175 1.00 78.00 79 ILE A N 1
ATOM 645 C CA . ILE A 1 79 ? 8.593 0.342 -11.345 1.00 78.00 79 ILE A CA 1
ATOM 646 C C . ILE A 1 79 ? 8.721 0.998 -12.713 1.00 78.00 79 ILE A C 1
ATOM 648 O O . ILE A 1 79 ? 9.042 2.180 -12.780 1.00 78.00 79 ILE A O 1
ATOM 652 N N . MET A 1 80 ? 8.356 0.296 -13.789 1.00 79.75 80 MET A N 1
ATOM 653 C CA . MET A 1 80 ? 8.392 0.875 -15.134 1.00 79.75 80 MET A CA 1
ATOM 654 C C . MET A 1 80 ? 7.520 2.132 -15.248 1.00 79.75 80 MET A C 1
ATOM 656 O O . MET A 1 80 ? 7.949 3.123 -15.829 1.00 79.75 80 MET A O 1
ATOM 660 N N . ASN A 1 81 ? 6.310 2.130 -14.679 1.00 77.94 81 ASN A N 1
ATOM 661 C CA . ASN A 1 81 ? 5.423 3.298 -14.706 1.00 77.94 81 ASN A CA 1
ATOM 662 C C . ASN A 1 81 ? 6.033 4.498 -13.958 1.00 77.94 81 ASN A C 1
ATOM 664 O O . ASN A 1 81 ? 5.993 5.627 -14.445 1.00 77.94 81 ASN A O 1
ATOM 668 N N . CYS A 1 82 ? 6.640 4.261 -12.796 1.00 74.94 82 CYS A N 1
ATOM 669 C CA . CYS A 1 82 ? 7.284 5.307 -12.007 1.00 74.94 82 CYS A CA 1
ATOM 670 C C . CYS A 1 82 ? 8.541 5.860 -12.684 1.00 74.94 82 CYS A C 1
ATOM 672 O O . CYS A 1 82 ? 8.718 7.078 -12.722 1.00 74.94 82 CYS A O 1
ATOM 674 N N . GLU A 1 83 ? 9.377 5.003 -13.269 1.00 77.38 83 GLU A N 1
ATOM 675 C CA . GLU A 1 83 ? 10.562 5.423 -14.024 1.00 77.38 83 GLU A CA 1
ATOM 676 C C . GLU A 1 83 ? 10.176 6.256 -15.249 1.00 77.38 83 GLU A C 1
ATOM 678 O O . GLU A 1 83 ? 10.753 7.318 -15.476 1.00 77.38 83 GLU A O 1
ATOM 683 N N . LEU A 1 84 ? 9.142 5.839 -15.989 1.00 76.56 84 LEU A N 1
ATOM 684 C CA . LEU A 1 84 ? 8.624 6.593 -17.134 1.00 76.56 84 LEU A CA 1
ATOM 685 C C . LEU A 1 84 ? 8.086 7.974 -16.740 1.00 76.56 84 LEU A C 1
ATOM 687 O O . LEU A 1 84 ? 8.227 8.924 -17.506 1.00 76.56 84 LEU A O 1
ATOM 691 N N . LYS A 1 85 ? 7.469 8.100 -15.561 1.00 73.94 85 LYS A N 1
ATOM 692 C CA . LYS A 1 85 ? 6.896 9.369 -15.088 1.00 73.94 85 LYS A CA 1
ATOM 693 C C . LYS A 1 85 ? 7.920 10.316 -14.474 1.00 73.94 85 LYS A C 1
ATOM 695 O O . LYS A 1 85 ? 7.783 11.526 -14.616 1.00 73.94 85 LYS A O 1
ATOM 700 N N . THR A 1 86 ? 8.900 9.782 -13.753 1.00 70.19 86 THR A N 1
ATOM 701 C CA . THR A 1 86 ? 9.838 10.586 -12.952 1.00 70.19 86 THR A CA 1
ATOM 702 C C . THR A 1 86 ? 11.194 10.770 -13.625 1.00 70.19 86 THR A C 1
ATOM 704 O O . THR A 1 86 ? 11.927 11.687 -13.268 1.00 70.19 86 THR A O 1
ATOM 707 N N . GLY A 1 87 ? 11.551 9.906 -14.582 1.00 69.81 87 GLY A N 1
ATOM 708 C CA . GLY A 1 87 ? 12.889 9.849 -15.173 1.00 69.81 87 GLY A CA 1
ATOM 709 C C . GLY A 1 87 ? 13.973 9.339 -14.213 1.00 69.81 87 GLY A C 1
ATOM 710 O O . GLY A 1 87 ? 15.153 9.379 -14.557 1.00 69.81 87 GLY A O 1
ATOM 711 N N . ILE A 1 88 ? 13.602 8.877 -13.012 1.00 65.50 88 ILE A N 1
ATOM 712 C CA . ILE A 1 88 ? 14.529 8.402 -11.981 1.00 65.50 88 ILE A CA 1
ATOM 713 C C . ILE A 1 88 ? 14.531 6.868 -11.983 1.00 65.50 88 ILE A C 1
ATOM 715 O O . ILE A 1 88 ? 13.470 6.283 -11.761 1.00 65.50 88 ILE A O 1
ATOM 719 N N . PRO A 1 89 ? 15.691 6.202 -12.155 1.00 64.56 89 PRO A N 1
ATOM 720 C CA . PRO A 1 89 ? 15.798 4.749 -12.043 1.00 64.56 89 PRO A CA 1
ATOM 721 C C . PRO A 1 89 ? 15.415 4.294 -10.629 1.00 64.56 89 PRO A C 1
ATOM 723 O O . PRO A 1 89 ? 16.161 4.480 -9.665 1.00 64.56 89 PRO A O 1
ATOM 726 N N . THR A 1 90 ? 14.228 3.712 -10.496 1.00 62.44 90 THR A N 1
ATOM 727 C CA . THR A 1 90 ? 13.642 3.308 -9.213 1.00 62.44 90 THR A CA 1
ATOM 728 C C . THR A 1 90 ? 14.176 1.939 -8.783 1.00 62.44 90 THR A C 1
ATOM 730 O O . THR A 1 90 ? 14.213 1.643 -7.590 1.00 62.44 90 THR A O 1
ATOM 733 N N . VAL A 1 91 ? 14.703 1.142 -9.727 1.00 58.81 91 VAL A N 1
ATOM 734 C CA . VAL A 1 91 ? 15.377 -0.148 -9.465 1.00 58.81 91 VAL A CA 1
ATOM 735 C C . VAL A 1 91 ? 16.461 -0.036 -8.383 1.00 58.81 91 VAL A C 1
ATOM 737 O O . VAL A 1 91 ? 16.608 -0.944 -7.565 1.00 58.81 91 VAL A O 1
ATOM 740 N N . LYS A 1 92 ? 17.179 1.094 -8.313 1.00 52.88 92 LYS A N 1
ATOM 741 C CA . LYS A 1 92 ? 18.251 1.293 -7.328 1.00 52.88 92 LYS A CA 1
ATOM 742 C C . LYS A 1 92 ? 17.741 1.311 -5.879 1.00 52.88 92 LYS A C 1
ATOM 744 O O . LYS A 1 92 ? 18.395 0.766 -5.004 1.00 52.88 92 LYS A O 1
ATOM 749 N N . TYR A 1 93 ? 16.554 1.864 -5.632 1.00 53.19 93 TYR A N 1
ATOM 750 C CA . TYR A 1 93 ? 16.003 2.001 -4.277 1.00 53.19 93 TYR A CA 1
ATOM 751 C C . TYR A 1 93 ? 15.576 0.675 -3.639 1.00 53.19 93 TYR A C 1
ATOM 753 O O . TYR A 1 93 ? 15.377 0.621 -2.429 1.00 53.19 93 TYR A O 1
ATOM 761 N N . ILE A 1 94 ? 15.403 -0.378 -4.441 1.00 52.56 94 ILE A N 1
ATOM 762 C CA . ILE A 1 94 ? 14.835 -1.647 -3.975 1.00 52.56 94 ILE A CA 1
ATOM 763 C C . ILE A 1 94 ? 15.912 -2.713 -3.818 1.00 52.56 94 ILE A C 1
ATOM 765 O O . ILE A 1 94 ? 15.851 -3.485 -2.868 1.00 52.56 94 ILE A O 1
ATOM 769 N N . VAL A 1 95 ? 16.936 -2.705 -4.679 1.00 51.53 95 VAL A N 1
ATOM 770 C CA . VAL A 1 95 ? 18.126 -3.555 -4.502 1.00 51.53 95 VAL A CA 1
ATOM 771 C C . VAL A 1 95 ? 18.847 -3.229 -3.191 1.00 51.53 95 VAL A C 1
ATOM 773 O O . VAL A 1 95 ? 19.327 -4.139 -2.532 1.00 51.53 95 VAL A O 1
ATOM 776 N N . ASP A 1 96 ? 18.855 -1.962 -2.773 1.00 47.69 96 ASP A N 1
ATOM 777 C CA . ASP A 1 96 ? 19.479 -1.547 -1.510 1.00 47.69 96 ASP A CA 1
ATOM 778 C C . ASP A 1 96 ? 18.616 -1.873 -0.265 1.00 47.69 96 ASP A C 1
ATOM 780 O O . ASP A 1 96 ? 19.077 -1.709 0.865 1.00 47.69 96 ASP A O 1
ATOM 784 N N . ALA A 1 97 ? 17.362 -2.313 -0.447 1.00 47.59 97 ALA A N 1
ATOM 785 C CA . ALA A 1 97 ? 16.398 -2.572 0.631 1.00 47.59 97 ALA A CA 1
ATOM 786 C C . ALA A 1 97 ? 16.045 -4.062 0.835 1.00 47.59 97 ALA A C 1
ATOM 788 O O . ALA A 1 97 ? 15.344 -4.383 1.805 1.00 47.59 97 ALA A O 1
ATOM 789 N N . ALA A 1 98 ? 16.500 -4.938 -0.070 1.00 46.47 98 ALA A N 1
ATOM 790 C CA . ALA A 1 98 ? 16.354 -6.396 -0.029 1.00 46.47 98 ALA A CA 1
ATOM 791 C C . ALA A 1 98 ?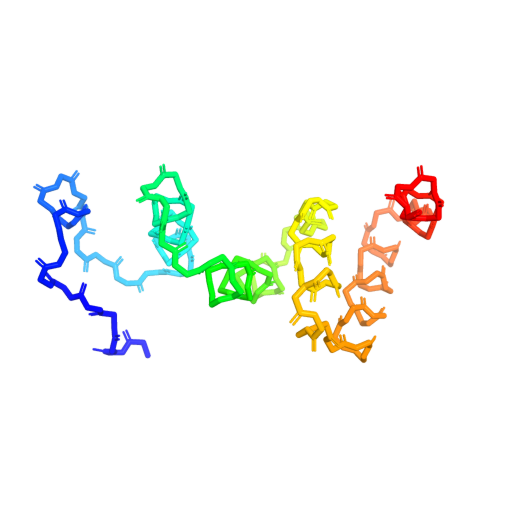 17.616 -7.059 0.540 1.00 46.47 98 ALA A C 1
ATOM 793 O O . ALA A 1 98 ? 17.455 -8.034 1.308 1.00 46.47 98 ALA A O 1
#

Sequence (98 aa):
MENLDRSDTFWDKTNKLATFYKLAEFASYRLEQGGDEVKYSWALIACEFITGGNPPPVNLWKTLYENRSLDINVFVRTIMNCELKTGIPTVKYIVDAA